Protein AF-A0A8T4I4Z9-F1 (afdb_monomer_lite)

Sequence (61 aa):
MALAITDALTRHDVIVWAEDPSKGQQTFAPVLPYLDWVEMTQAGGEEMIDALSQVITARAD

Structure (mmCIF, N/CA/C/O backbone):
data_AF-A0A8T4I4Z9-F1
#
_entry.id   AF-A0A8T4I4Z9-F1
#
loop_
_atom_site.group_PDB
_atom_site.id
_atom_site.type_symbol
_atom_site.label_atom_id
_atom_site.label_alt_id
_atom_site.label_comp_id
_atom_site.label_asym_id
_atom_site.label_entity_id
_atom_site.label_seq_id
_atom_site.pdbx_PDB_ins_code
_atom_site.Cartn_x
_atom_site.Cartn_y
_atom_site.Cartn_z
_atom_site.occupancy
_atom_site.B_iso_or_equiv
_atom_site.auth_seq_id
_atom_site.auth_comp_id
_atom_site.auth_asym_id
_atom_site.auth_atom_id
_atom_site.pdbx_PDB_model_num
ATOM 1 N N . MET A 1 1 ? 8.190 -17.534 10.428 1.00 53.91 1 MET A N 1
ATOM 2 C CA . MET A 1 1 ? 8.266 -16.297 9.621 1.00 53.91 1 MET A CA 1
ATOM 3 C C . MET A 1 1 ? 7.181 -16.228 8.542 1.00 53.91 1 MET A C 1
ATOM 5 O O . MET A 1 1 ? 6.590 -15.174 8.406 1.00 53.91 1 MET A O 1
ATOM 9 N N . ALA A 1 2 ? 6.831 -17.326 7.854 1.00 65.31 2 ALA A N 1
ATOM 10 C CA . ALA A 1 2 ? 5.787 -17.319 6.812 1.00 65.31 2 ALA A CA 1
ATOM 11 C C . ALA A 1 2 ? 4.349 -17.015 7.304 1.00 65.31 2 ALA A C 1
ATOM 13 O O . ALA A 1 2 ? 3.615 -16.318 6.620 1.00 65.31 2 ALA A O 1
ATOM 14 N N . LEU A 1 3 ? 3.962 -17.475 8.502 1.00 72.38 3 LEU A N 1
ATOM 15 C CA . LEU A 1 3 ? 2.584 -17.340 9.011 1.00 72.38 3 LEU A CA 1
ATOM 16 C C . LEU A 1 3 ? 2.112 -15.890 9.203 1.00 72.38 3 LEU A C 1
ATOM 18 O O . LEU A 1 3 ? 0.993 -15.580 8.827 1.00 72.38 3 LEU A O 1
ATOM 22 N N . ALA A 1 4 ? 2.955 -15.008 9.745 1.00 73.94 4 ALA A N 1
ATOM 23 C CA . ALA A 1 4 ? 2.573 -13.613 9.993 1.00 73.94 4 ALA A CA 1
ATOM 24 C C . ALA A 1 4 ? 2.391 -12.814 8.692 1.00 73.94 4 ALA A C 1
ATOM 26 O O . ALA A 1 4 ? 1.520 -11.958 8.608 1.00 73.94 4 ALA A O 1
ATOM 27 N N . ILE A 1 5 ? 3.196 -13.119 7.669 1.00 79.50 5 ILE A N 1
ATOM 28 C CA . ILE A 1 5 ? 3.084 -12.480 6.354 1.00 79.50 5 ILE A CA 1
ATOM 29 C C . ILE A 1 5 ? 1.824 -12.982 5.647 1.00 79.50 5 ILE A C 1
ATOM 31 O O . ILE A 1 5 ? 1.058 -12.180 5.134 1.00 79.50 5 ILE A O 1
ATOM 35 N N . THR A 1 6 ? 1.565 -14.292 5.660 1.00 83.94 6 THR A N 1
ATOM 36 C CA . THR A 1 6 ? 0.323 -14.838 5.096 1.00 83.94 6 THR A CA 1
ATOM 37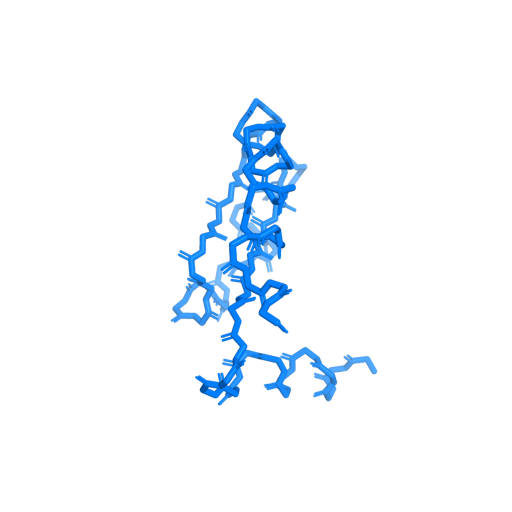 C C . THR A 1 6 ? -0.914 -14.296 5.811 1.00 83.94 6 THR A C 1
ATOM 39 O O . THR A 1 6 ? -1.879 -13.955 5.138 1.00 83.94 6 THR A O 1
ATOM 42 N N . ASP A 1 7 ? -0.884 -14.172 7.141 1.00 86.25 7 ASP A N 1
ATOM 43 C CA . ASP A 1 7 ? -1.971 -13.558 7.913 1.00 86.25 7 ASP A CA 1
ATOM 44 C C . ASP A 1 7 ? -2.216 -12.111 7.465 1.00 86.25 7 ASP A C 1
ATOM 46 O O . ASP A 1 7 ? -3.320 -11.776 7.049 1.00 86.25 7 ASP A O 1
ATOM 50 N N . ALA A 1 8 ? -1.172 -11.278 7.432 1.00 85.88 8 ALA A N 1
ATOM 51 C CA . ALA A 1 8 ? -1.294 -9.890 6.993 1.00 85.88 8 ALA A CA 1
ATOM 52 C C . ALA A 1 8 ? -1.814 -9.762 5.549 1.00 85.88 8 ALA A C 1
ATOM 54 O O . ALA A 1 8 ? -2.686 -8.945 5.290 1.00 85.88 8 ALA A O 1
ATOM 55 N N . LEU A 1 9 ? -1.338 -10.593 4.618 1.00 87.50 9 LEU A N 1
ATOM 56 C CA . LEU A 1 9 ? -1.734 -10.538 3.202 1.00 87.50 9 LEU A CA 1
ATOM 57 C C . LEU A 1 9 ? -3.148 -11.076 2.917 1.00 87.50 9 LEU A C 1
ATOM 59 O O . LEU A 1 9 ? -3.644 -10.918 1.805 1.00 87.50 9 LEU A O 1
ATOM 63 N N . THR A 1 10 ? -3.781 -11.764 3.870 1.00 86.56 10 THR A N 1
ATOM 64 C CA . THR A 1 10 ? -5.110 -12.380 3.672 1.00 86.56 10 THR A CA 1
ATOM 65 C C . THR A 1 10 ? -6.207 -11.753 4.525 1.00 86.56 10 THR A C 1
ATOM 67 O O . THR A 1 10 ? -7.383 -12.080 4.359 1.00 86.56 10 THR A O 1
ATOM 70 N N . ARG A 1 11 ? -5.848 -10.839 5.426 1.00 90.38 11 ARG A N 1
ATOM 71 C CA . ARG A 1 11 ? -6.786 -10.128 6.288 1.00 90.38 11 ARG A CA 1
ATOM 72 C C . ARG A 1 11 ? -7.471 -8.983 5.548 1.00 90.38 11 ARG A C 1
ATOM 74 O O . ARG A 1 11 ? -6.846 -8.237 4.810 1.00 90.38 11 ARG A O 1
ATOM 81 N N . HIS A 1 12 ? -8.771 -8.830 5.790 1.00 88.50 12 HIS A N 1
ATOM 82 C CA . HIS A 1 12 ? -9.586 -7.765 5.192 1.00 88.50 12 HIS A CA 1
ATOM 83 C C . HIS A 1 12 ? -9.597 -6.464 6.009 1.00 88.50 12 HIS A C 1
ATOM 85 O O . HIS A 1 12 ? -10.100 -5.449 5.538 1.00 88.50 12 HIS A O 1
ATOM 91 N N . ASP A 1 13 ? -9.091 -6.500 7.241 1.00 90.25 13 ASP A N 1
ATOM 92 C CA . ASP A 1 13 ? -9.057 -5.376 8.180 1.00 90.25 13 ASP A CA 1
ATOM 93 C C . ASP A 1 13 ? -7.681 -4.696 8.252 1.00 90.25 13 ASP A C 1
ATOM 95 O O . ASP A 1 13 ? -7.439 -3.861 9.122 1.00 90.25 13 ASP A O 1
ATOM 99 N N . VAL A 1 14 ? -6.770 -5.052 7.348 1.00 89.38 14 VAL A N 1
ATOM 100 C CA . VAL A 1 14 ? -5.421 -4.492 7.270 1.00 89.38 14 VAL A CA 1
ATOM 101 C C . VAL A 1 14 ? -5.146 -3.987 5.864 1.00 89.38 14 VAL A C 1
ATOM 103 O O . VAL A 1 14 ? -5.761 -4.429 4.899 1.00 89.38 14 VAL A O 1
ATOM 106 N N . ILE A 1 15 ? -4.212 -3.046 5.774 1.00 91.31 15 ILE A N 1
ATOM 107 C CA . ILE A 1 15 ? -3.687 -2.529 4.514 1.00 91.31 15 ILE A CA 1
ATOM 108 C C . ILE A 1 15 ? -2.187 -2.784 4.540 1.00 91.31 15 ILE A C 1
ATOM 110 O O . ILE A 1 15 ? -1.522 -2.440 5.522 1.00 91.31 15 ILE A O 1
ATOM 114 N N . VAL A 1 16 ? -1.670 -3.414 3.492 1.00 92.25 16 VAL A N 1
ATOM 115 C CA . VAL A 1 16 ? -0.281 -3.859 3.403 1.00 92.25 16 VAL A CA 1
ATOM 116 C C . VAL A 1 16 ? 0.425 -3.078 2.308 1.00 92.25 16 VAL A C 1
ATOM 118 O O . VAL A 1 16 ? 0.105 -3.187 1.125 1.00 92.25 16 VAL A O 1
ATOM 121 N N . TRP A 1 17 ? 1.412 -2.291 2.719 1.00 94.06 17 TRP A N 1
ATOM 122 C CA . TRP A 1 17 ? 2.302 -1.564 1.821 1.00 94.06 17 TRP A CA 1
ATOM 123 C C . TRP A 1 17 ? 3.675 -2.226 1.797 1.00 94.06 17 TRP A C 1
ATOM 125 O O . TRP A 1 17 ? 4.098 -2.823 2.792 1.00 94.06 17 TRP A O 1
ATOM 135 N N . ALA A 1 18 ? 4.369 -2.129 0.668 1.00 91.94 18 ALA A N 1
ATOM 136 C CA . ALA A 1 18 ? 5.693 -2.710 0.510 1.00 91.94 18 ALA A CA 1
ATOM 137 C C . ALA A 1 18 ? 6.640 -1.783 -0.255 1.00 91.94 18 ALA A C 1
ATOM 139 O O . ALA A 1 18 ? 6.272 -1.179 -1.259 1.00 91.94 18 ALA A O 1
ATOM 140 N N . GLU A 1 19 ? 7.890 -1.744 0.189 1.00 91.62 19 GLU A N 1
ATOM 141 C CA . GLU A 1 19 ? 8.960 -0.965 -0.422 1.00 91.62 19 GLU A CA 1
ATOM 142 C C . GLU A 1 19 ? 10.181 -1.872 -0.615 1.00 91.62 19 GLU A C 1
ATOM 144 O O . GLU A 1 19 ? 10.646 -2.507 0.334 1.00 91.62 19 GLU A O 1
ATOM 149 N N . ASP A 1 20 ? 10.685 -1.986 -1.845 1.00 89.12 20 ASP A N 1
ATOM 150 C CA . ASP A 1 20 ? 11.956 -2.668 -2.112 1.00 89.12 20 ASP A CA 1
ATOM 151 C C . ASP A 1 20 ? 12.691 -2.022 -3.294 1.00 89.12 20 ASP A C 1
ATOM 153 O O . ASP A 1 20 ? 12.669 -2.531 -4.424 1.00 89.12 20 ASP A O 1
ATOM 157 N N . PRO A 1 21 ? 13.402 -0.912 -3.038 1.00 86.81 21 PRO A N 1
ATOM 158 C CA . PRO A 1 21 ? 14.213 -0.254 -4.053 1.00 86.81 21 PRO A CA 1
ATOM 159 C C . PRO A 1 21 ? 15.462 -1.070 -4.419 1.00 86.81 21 PRO A C 1
ATOM 161 O O . PRO A 1 21 ? 16.140 -0.767 -5.398 1.00 86.81 21 PRO A O 1
ATOM 164 N N . SER A 1 22 ? 15.789 -2.109 -3.641 1.00 83.56 22 SER A N 1
ATOM 165 C CA . SER A 1 22 ? 17.029 -2.878 -3.763 1.00 83.56 22 SER A CA 1
ATOM 166 C C . SER A 1 22 ? 16.907 -4.115 -4.655 1.00 83.56 22 SER A C 1
ATOM 168 O O . SER A 1 22 ? 17.899 -4.548 -5.250 1.00 83.56 22 SER A O 1
ATOM 170 N N . LYS A 1 23 ? 15.711 -4.704 -4.754 1.00 77.75 23 LYS A N 1
ATOM 171 C CA . LYS A 1 23 ? 15.438 -5.915 -5.547 1.00 77.75 23 LYS A CA 1
ATOM 172 C C . LYS A 1 23 ? 14.302 -5.744 -6.552 1.00 77.75 23 LYS A C 1
ATOM 174 O O . LYS A 1 23 ? 14.063 -6.663 -7.341 1.00 77.75 23 LYS A O 1
ATOM 179 N N . GLY A 1 24 ? 13.606 -4.606 -6.545 1.00 71.38 24 GLY A N 1
ATOM 180 C CA . GLY A 1 24 ? 12.467 -4.358 -7.424 1.00 71.38 24 GLY A CA 1
ATOM 181 C C . GLY A 1 24 ? 11.432 -5.482 -7.329 1.00 71.38 24 GLY A C 1
ATOM 182 O O . GLY A 1 24 ? 11.036 -5.898 -6.243 1.00 71.38 24 GLY A O 1
ATOM 183 N N . GLN A 1 25 ? 11.028 -6.044 -8.472 1.00 70.50 25 GLN A N 1
ATOM 184 C CA . GLN A 1 25 ? 10.017 -7.110 -8.498 1.00 70.50 25 GLN A CA 1
ATOM 185 C C . GLN A 1 25 ? 10.492 -8.455 -7.935 1.00 70.50 25 GLN A C 1
ATOM 187 O O . GLN A 1 25 ? 9.656 -9.315 -7.670 1.00 70.50 25 GLN A O 1
ATOM 192 N N . GLN A 1 26 ? 11.794 -8.681 -7.741 1.00 75.81 26 GLN A N 1
ATOM 193 C CA . GLN A 1 26 ? 12.291 -10.003 -7.349 1.00 75.81 26 GLN A CA 1
ATOM 194 C C . GLN A 1 26 ? 11.737 -10.455 -5.986 1.00 75.81 26 GLN A C 1
ATOM 196 O O . GLN A 1 26 ? 11.467 -11.642 -5.806 1.00 75.81 26 GLN A O 1
ATOM 201 N N . THR A 1 27 ? 11.550 -9.528 -5.045 1.00 78.31 27 THR A N 1
ATOM 202 C CA . THR A 1 27 ? 11.051 -9.844 -3.699 1.00 78.31 27 THR A CA 1
ATOM 203 C C . THR A 1 27 ? 9.531 -9.975 -3.672 1.00 78.31 27 THR A C 1
ATOM 205 O O . THR A 1 27 ? 9.007 -10.888 -3.035 1.00 78.31 27 THR A O 1
ATOM 208 N N . PHE A 1 28 ? 8.811 -9.101 -4.383 1.00 82.50 28 PHE A N 1
ATOM 209 C CA . PHE A 1 28 ? 7.356 -8.994 -4.243 1.00 82.50 28 PHE A CA 1
ATOM 210 C C . PHE A 1 28 ? 6.537 -9.603 -5.375 1.00 82.50 28 PHE A C 1
ATOM 212 O O . PHE A 1 28 ? 5.337 -9.764 -5.184 1.00 82.50 28 PHE A O 1
ATOM 219 N N . ALA A 1 29 ? 7.125 -9.990 -6.514 1.00 83.38 29 ALA A N 1
ATOM 220 C CA . ALA A 1 29 ? 6.374 -10.529 -7.657 1.00 83.38 29 ALA A CA 1
ATOM 221 C C . ALA A 1 29 ? 5.315 -11.592 -7.283 1.00 83.38 29 ALA A C 1
ATOM 223 O O . ALA A 1 29 ? 4.194 -11.489 -7.780 1.00 83.38 29 ALA A O 1
ATOM 224 N N . PRO A 1 30 ? 5.588 -12.565 -6.385 1.00 86.44 30 PRO A N 1
ATOM 225 C CA . PRO A 1 30 ? 4.593 -13.571 -6.003 1.00 86.44 30 PRO A CA 1
ATOM 226 C C . PRO A 1 30 ? 3.423 -13.031 -5.168 1.00 86.44 30 PRO A C 1
ATOM 228 O O . PRO A 1 30 ? 2.403 -13.707 -5.051 1.00 86.44 30 PRO A O 1
ATOM 231 N N . VAL A 1 31 ? 3.577 -11.855 -4.556 1.00 86.38 31 VAL A N 1
ATOM 232 C CA . VAL A 1 31 ? 2.626 -11.281 -3.594 1.00 86.38 31 VAL A CA 1
ATOM 233 C C . VAL A 1 31 ? 2.024 -9.945 -4.035 1.00 86.38 31 VAL A C 1
ATOM 235 O O . VAL A 1 31 ? 1.156 -9.441 -3.335 1.00 86.38 31 VAL A O 1
ATOM 238 N N . LEU A 1 32 ? 2.399 -9.405 -5.204 1.00 87.31 32 LEU A N 1
ATOM 239 C CA . LEU A 1 32 ? 1.848 -8.151 -5.748 1.00 87.31 32 LEU A CA 1
ATOM 240 C C . LEU A 1 32 ? 0.310 -8.061 -5.708 1.00 87.31 32 LEU A C 1
ATOM 242 O O . LEU A 1 32 ? -0.183 -6.994 -5.359 1.00 87.31 32 LEU A O 1
ATOM 246 N N . PRO A 1 33 ? -0.469 -9.126 -6.002 1.00 89.25 33 PRO A N 1
ATOM 247 C CA . PRO A 1 33 ? -1.932 -9.046 -5.945 1.00 89.25 33 PRO A CA 1
ATOM 248 C C . PRO A 1 33 ? -2.514 -8.834 -4.540 1.00 89.25 33 PRO A C 1
ATOM 250 O O . PRO A 1 33 ? -3.705 -8.569 -4.423 1.00 89.25 33 PRO A O 1
ATOM 253 N N . TYR A 1 34 ? -1.701 -8.999 -3.494 1.00 89.19 34 TYR A N 1
ATOM 254 C CA . TYR A 1 34 ? -2.099 -8.903 -2.087 1.00 89.19 34 TYR A CA 1
ATOM 255 C C . TYR A 1 34 ? -1.551 -7.643 -1.400 1.00 89.19 34 TYR A C 1
ATOM 257 O O . TYR A 1 34 ? -1.636 -7.528 -0.180 1.00 89.19 34 TYR A O 1
ATOM 265 N N . LEU A 1 35 ? -0.933 -6.733 -2.158 1.00 91.56 35 LEU A N 1
ATOM 266 C CA . LEU A 1 35 ? -0.361 -5.488 -1.653 1.00 91.56 35 LEU A CA 1
ATOM 267 C C . LEU A 1 35 ? -1.189 -4.307 -2.163 1.00 91.56 35 LEU A C 1
ATOM 269 O O . LEU A 1 35 ? -1.501 -4.234 -3.350 1.00 91.56 35 LEU A O 1
ATOM 273 N N . ASP A 1 36 ? -1.511 -3.369 -1.277 1.00 93.12 36 ASP A N 1
ATOM 274 C CA . ASP A 1 36 ? -2.340 -2.203 -1.605 1.00 93.12 36 ASP A CA 1
ATOM 275 C C . ASP A 1 36 ? -1.534 -1.081 -2.270 1.00 93.12 36 ASP A C 1
ATOM 277 O O . ASP A 1 36 ? -2.063 -0.319 -3.077 1.00 93.12 36 ASP A O 1
ATOM 281 N N . TRP A 1 37 ? -0.246 -0.978 -1.933 1.00 94.12 37 TRP A N 1
ATOM 282 C CA . TRP A 1 37 ? 0.700 -0.054 -2.557 1.00 94.12 37 TRP A CA 1
ATOM 283 C C . TRP A 1 37 ? 2.109 -0.646 -2.507 1.00 94.12 37 TRP A C 1
ATOM 285 O O . TRP A 1 37 ? 2.551 -1.146 -1.470 1.00 94.12 37 TRP A O 1
ATOM 295 N N . VAL A 1 38 ? 2.806 -0.612 -3.642 1.00 93.25 38 VAL A N 1
ATOM 296 C CA . VAL A 1 38 ? 4.175 -1.110 -3.782 1.00 93.25 38 VAL A CA 1
ATOM 297 C C . VAL A 1 38 ? 5.057 -0.059 -4.434 1.00 93.25 38 VAL A C 1
ATOM 299 O O . VAL A 1 38 ? 4.731 0.410 -5.522 1.00 93.25 38 VAL A O 1
ATOM 302 N N . GLU A 1 39 ? 6.202 0.228 -3.817 1.00 93.69 39 GLU A N 1
ATOM 303 C CA . GLU A 1 39 ? 7.242 1.090 -4.379 1.00 93.69 39 GLU A CA 1
ATOM 304 C C . GLU A 1 39 ? 8.544 0.324 -4.620 1.00 93.69 39 GLU A C 1
ATOM 306 O O . GLU A 1 39 ? 8.989 -0.504 -3.823 1.00 93.69 39 GLU A O 1
ATOM 311 N N . MET A 1 40 ? 9.159 0.596 -5.771 1.00 90.75 40 MET A N 1
ATOM 312 C CA . MET A 1 40 ? 10.393 -0.062 -6.232 1.00 90.75 40 MET A CA 1
ATOM 313 C C . MET A 1 40 ? 11.521 0.937 -6.482 1.00 90.75 40 MET A C 1
ATOM 315 O O . MET A 1 40 ? 12.557 0.590 -7.048 1.00 90.75 40 MET A O 1
ATOM 319 N N . THR A 1 41 ? 11.311 2.193 -6.097 1.00 91.44 41 THR A N 1
ATOM 320 C CA . THR A 1 41 ? 12.308 3.254 -6.185 1.00 91.44 41 THR A CA 1
ATOM 321 C C . THR A 1 41 ? 12.508 3.858 -4.809 1.00 91.44 41 THR A C 1
ATOM 323 O O . THR A 1 41 ? 11.583 3.878 -4.003 1.00 91.44 41 THR A O 1
ATOM 326 N N . GLN A 1 42 ? 13.715 4.357 -4.546 1.00 92.19 42 GLN A N 1
ATOM 327 C CA . GLN A 1 42 ? 14.004 5.006 -3.270 1.00 92.19 42 GLN A CA 1
ATOM 328 C C . GLN A 1 42 ? 13.118 6.243 -3.060 1.00 92.19 42 GLN A C 1
ATOM 330 O O . GLN A 1 42 ? 12.563 6.417 -1.985 1.00 92.19 42 GLN A O 1
ATOM 335 N N . ALA A 1 43 ? 12.936 7.056 -4.106 1.00 95.00 43 ALA A N 1
ATOM 336 C CA . ALA A 1 43 ? 12.086 8.243 -4.041 1.00 95.00 43 ALA A CA 1
ATOM 337 C C . ALA A 1 43 ? 10.622 7.891 -3.720 1.00 95.00 43 ALA A C 1
ATOM 339 O O . ALA A 1 43 ? 10.028 8.502 -2.841 1.00 95.00 43 ALA A O 1
ATOM 340 N N . GLY A 1 44 ? 10.063 6.866 -4.372 1.00 94.19 44 GLY A N 1
ATOM 341 C CA . GLY A 1 44 ? 8.706 6.402 -4.069 1.00 94.19 44 GLY A CA 1
ATOM 342 C C . GLY A 1 44 ? 8.575 5.848 -2.646 1.00 94.19 44 GLY A C 1
ATOM 343 O O . GLY A 1 44 ? 7.576 6.092 -1.978 1.00 94.19 44 GLY A O 1
ATOM 344 N N . GLY A 1 45 ? 9.604 5.161 -2.141 1.00 93.94 45 GLY A N 1
ATOM 345 C CA . GLY A 1 45 ? 9.654 4.724 -0.743 1.00 93.94 45 GLY A CA 1
ATOM 346 C C . GLY A 1 45 ? 9.604 5.883 0.252 1.00 93.94 45 GLY A C 1
ATOM 347 O O . GLY A 1 45 ? 8.835 5.846 1.211 1.00 93.94 45 GLY A O 1
ATOM 348 N N . GLU A 1 46 ? 10.354 6.954 -0.009 1.00 95.19 46 GLU A N 1
ATOM 349 C CA . GLU A 1 46 ? 10.319 8.179 0.800 1.0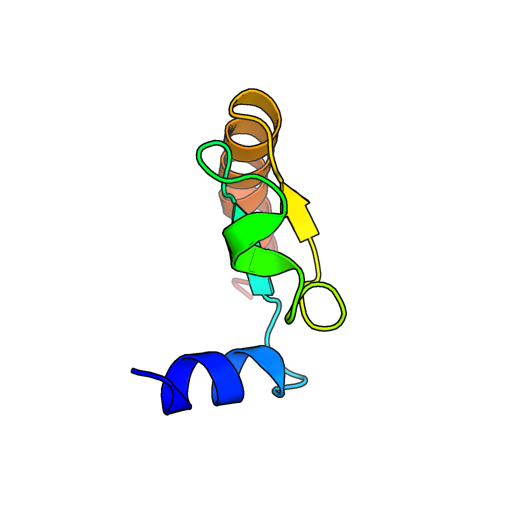0 95.19 46 GLU A CA 1
ATOM 350 C C . GLU A 1 46 ? 8.921 8.830 0.776 1.00 95.19 46 GLU A C 1
ATOM 352 O O . GLU A 1 46 ? 8.382 9.160 1.833 1.00 95.19 46 GLU A O 1
ATOM 357 N N . GLU A 1 47 ? 8.272 8.903 -0.392 1.00 96.12 47 GLU A N 1
ATOM 358 C CA . GLU A 1 47 ? 6.883 9.378 -0.520 1.00 96.12 47 GLU A CA 1
ATOM 359 C C . GLU A 1 47 ? 5.886 8.496 0.258 1.00 96.12 47 GLU A C 1
ATOM 361 O O . GLU A 1 47 ? 4.956 9.002 0.896 1.00 96.12 47 GLU A O 1
ATOM 366 N N . MET A 1 48 ? 6.089 7.175 0.254 1.00 95.88 48 MET A N 1
ATOM 367 C CA . MET A 1 48 ? 5.275 6.223 1.012 1.00 95.88 48 MET A CA 1
ATOM 368 C C . M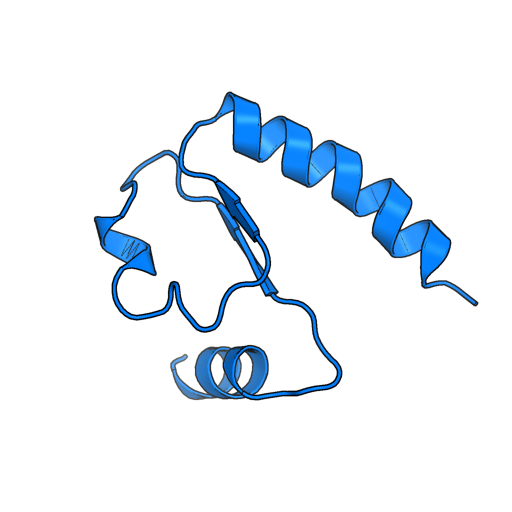ET A 1 48 ? 5.426 6.432 2.530 1.00 95.88 48 MET A C 1
ATOM 370 O O . MET A 1 48 ? 4.433 6.395 3.264 1.00 95.88 48 MET A O 1
ATOM 374 N N . ILE A 1 49 ? 6.645 6.697 3.013 1.00 94.12 49 ILE A N 1
ATOM 375 C CA . ILE A 1 49 ? 6.920 7.006 4.426 1.00 94.12 49 ILE A CA 1
ATOM 376 C C . ILE A 1 49 ? 6.271 8.337 4.831 1.00 94.12 49 ILE A C 1
ATOM 378 O O . ILE A 1 49 ? 5.641 8.415 5.891 1.00 94.12 49 ILE A O 1
ATOM 382 N N . ASP A 1 50 ? 6.358 9.365 3.987 1.00 95.38 50 ASP A N 1
ATOM 383 C CA . ASP A 1 50 ? 5.721 10.662 4.235 1.00 95.38 50 ASP A CA 1
ATOM 384 C C . ASP A 1 50 ? 4.191 10.535 4.331 1.00 95.38 50 ASP A C 1
ATOM 386 O O . ASP A 1 50 ? 3.553 11.126 5.214 1.00 95.38 50 ASP A O 1
ATOM 390 N N . ALA A 1 51 ? 3.588 9.702 3.476 1.00 96.25 51 ALA A N 1
ATOM 391 C CA . ALA A 1 51 ? 2.158 9.409 3.510 1.00 96.25 51 ALA A CA 1
ATOM 392 C C . ALA A 1 51 ? 1.735 8.640 4.776 1.00 96.25 51 ALA A C 1
ATOM 394 O O . ALA A 1 51 ? 0.633 8.859 5.292 1.00 96.25 51 ALA A O 1
ATOM 395 N N . LEU A 1 52 ? 2.596 7.767 5.313 1.00 94.12 52 LEU A N 1
ATOM 396 C CA . LEU A 1 52 ? 2.270 6.896 6.447 1.00 94.12 52 LEU A CA 1
ATOM 397 C C . LEU A 1 52 ? 1.809 7.687 7.678 1.00 94.12 52 LEU A C 1
ATOM 399 O O . LEU A 1 52 ? 0.823 7.318 8.317 1.00 94.12 52 LEU A O 1
ATOM 403 N N . SER A 1 53 ? 2.469 8.807 7.982 1.00 90.06 53 SER A N 1
ATOM 404 C CA . SER A 1 53 ? 2.104 9.658 9.126 1.00 90.06 53 SER A CA 1
ATOM 405 C C . SER A 1 53 ? 0.689 10.231 8.996 1.00 90.06 53 SER A C 1
ATOM 407 O O . SER A 1 53 ? -0.060 10.292 9.976 1.00 90.06 53 SER A O 1
ATOM 409 N N . GLN A 1 54 ? 0.292 10.614 7.781 1.00 93.88 5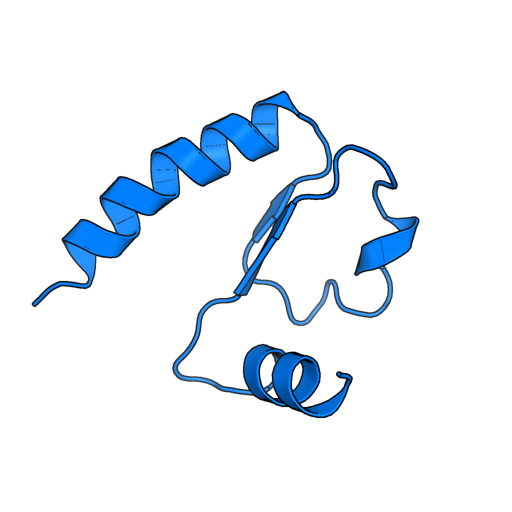4 GLN A N 1
ATOM 410 C CA . GLN A 1 54 ? -1.049 11.128 7.502 1.00 93.88 54 GLN A CA 1
ATOM 411 C C . GLN A 1 54 ? -2.097 10.019 7.617 1.00 93.88 54 GLN A C 1
ATOM 413 O O . GLN A 1 54 ? -3.143 10.225 8.230 1.00 93.88 54 GLN A O 1
ATOM 418 N N . VAL A 1 55 ? -1.799 8.826 7.090 1.00 93.38 55 VAL A N 1
ATOM 419 C CA . VAL A 1 55 ? -2.694 7.662 7.165 1.00 93.38 55 VAL A CA 1
ATOM 420 C C . VAL A 1 55 ? -2.909 7.205 8.604 1.00 93.38 55 VAL A C 1
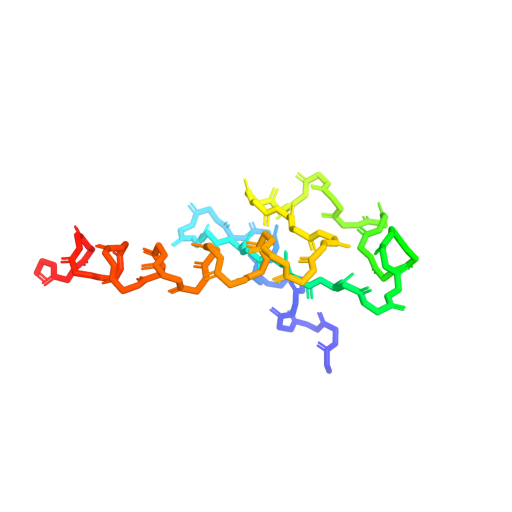ATOM 422 O O . VAL A 1 55 ? -4.048 6.939 8.981 1.00 93.38 55 VAL A O 1
ATOM 425 N N . ILE A 1 56 ? -1.851 7.137 9.417 1.00 91.00 56 ILE A N 1
ATOM 426 C CA . ILE A 1 56 ? -1.967 6.808 10.845 1.00 91.00 56 ILE A CA 1
ATOM 427 C C . ILE A 1 56 ? -2.866 7.830 11.537 1.00 91.00 56 ILE A C 1
ATOM 429 O O . ILE A 1 56 ? -3.809 7.442 12.218 1.00 91.00 56 ILE A O 1
ATOM 433 N N . THR A 1 57 ? -2.620 9.124 11.315 1.00 93.19 57 THR A N 1
ATOM 434 C CA . THR A 1 57 ? -3.424 10.204 11.907 1.00 93.19 57 THR A CA 1
ATOM 435 C C . THR A 1 57 ? -4.896 10.102 11.506 1.00 93.19 57 THR A C 1
ATOM 437 O O . THR A 1 57 ? -5.769 10.234 12.353 1.00 93.19 57 THR A O 1
ATOM 440 N N . ALA A 1 58 ? -5.183 9.813 10.235 1.00 92.69 58 ALA A N 1
ATOM 441 C CA . ALA A 1 58 ? -6.548 9.668 9.731 1.00 92.69 58 ALA A CA 1
ATOM 442 C C . ALA A 1 58 ? -7.279 8.415 10.249 1.00 92.69 58 ALA A C 1
ATOM 444 O O . ALA A 1 58 ? -8.496 8.343 10.130 1.00 92.69 58 ALA A O 1
ATOM 445 N N . ARG A 1 59 ? -6.554 7.422 10.781 1.00 88.19 59 ARG A N 1
ATOM 446 C CA . ARG A 1 59 ? -7.115 6.181 11.347 1.00 88.19 59 ARG A CA 1
ATOM 447 C C . ARG A 1 59 ? -7.140 6.160 12.874 1.00 88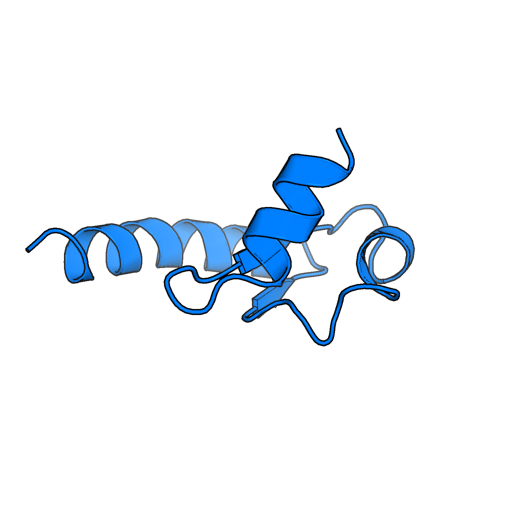.19 59 ARG A C 1
ATOM 449 O O . ARG A 1 59 ? -7.604 5.180 13.446 1.00 88.19 59 ARG A O 1
ATOM 456 N N . ALA A 1 60 ? -6.602 7.187 13.522 1.00 85.44 60 ALA A N 1
ATOM 457 C CA . ALA A 1 60 ? -6.446 7.255 14.970 1.00 85.44 60 ALA A CA 1
ATOM 458 C C . ALA A 1 60 ? -7.706 7.769 15.696 1.00 85.44 60 ALA A C 1
ATOM 460 O O . ALA A 1 60 ? -7.559 8.483 16.685 1.00 85.44 60 ALA A O 1
ATOM 461 N N . ASP A 1 61 ? -8.902 7.428 15.200 1.00 60.28 61 ASP A N 1
ATOM 462 C CA . ASP A 1 61 ? -10.184 7.752 15.853 1.00 60.28 61 ASP A CA 1
ATOM 463 C C . ASP A 1 61 ? -10.179 7.438 17.364 1.00 60.28 61 ASP A C 1
ATOM 465 O O . ASP A 1 61 ? -9.768 6.314 17.750 1.00 60.28 61 ASP A O 1
#

Secondary structure (DSSP, 8-state):
-HHHHHHHHH-SS---EEE-TTTTHHHHTTTGGG-SEEE-SHHHHHHHHHHHHHHHHHH--

pLDDT: mean 87.07, std 8.92, range [53.91, 96.25]

Radius of gyration: 12.53 Å; chains: 1; bounding box: 27×28×24 Å

Foldseek 3Di:
DVPVVVCQLPDPPHAAEEEALPQACPVCVVRVVSHPYYYNHPVVVVVVVVVVVVVCVVPVD